Protein AF-A0A498GAY8-F1 (afdb_monomer)

Mean predicted aligned error: 5.03 Å

Solvent-accessible surface area (backbone atoms only — not comparable to full-atom values): 8246 Å² total; per-residue (Å²): 137,83,29,30,39,38,34,30,39,79,57,34,91,44,14,59,62,52,37,59,55,43,67,73,33,68,50,38,62,62,21,63,81,41,99,78,28,72,59,86,57,37,37,27,75,65,54,51,53,55,49,73,68,47,96,60,83,76,65,86,85,70,57,60,9,27,31,74,45,72,50,64,74,53,53,96,51,72,67,32,52,50,47,52,52,38,51,30,53,51,35,42,52,42,69,68,34,95,85,49,55,60,35,31,41,41,75,22,74,32,76,42,78,90,75,36,55,59,67,49,49,28,42,55,21,58,75,53,72,25,48,39,74,94,34,44,72,64,52,52,46,57,56,60,76,72,111

Structure (mmCIF, N/CA/C/O backbone):
data_AF-A0A498GAY8-F1
#
_entry.id   AF-A0A498GAY8-F1
#
loop_
_atom_site.group_PDB
_atom_site.id
_atom_site.type_symbol
_atom_site.label_atom_id
_atom_site.label_alt_id
_atom_site.label_comp_id
_atom_site.label_asym_id
_atom_site.label_entity_id
_atom_site.label_seq_id
_atom_site.pdbx_PDB_ins_code
_atom_site.Cartn_x
_atom_site.Cartn_y
_atom_site.Cartn_z
_atom_site.occupancy
_atom_site.B_iso_or_equiv
_atom_site.auth_seq_id
_atom_site.auth_comp_id
_atom_site.auth_asym_id
_atom_site.auth_atom_id
_atom_site.pdbx_PDB_model_num
ATOM 1 N N . MET A 1 1 ? 17.215 -8.690 6.996 1.00 60.50 1 MET A N 1
ATOM 2 C CA . MET A 1 1 ? 15.816 -8.918 7.407 1.00 60.50 1 MET A CA 1
ATOM 3 C C . MET A 1 1 ? 15.084 -7.612 7.153 1.00 60.50 1 MET A C 1
ATOM 5 O O . MET A 1 1 ? 15.573 -6.594 7.624 1.00 60.50 1 MET A O 1
ATOM 9 N N . GLY A 1 2 ? 14.079 -7.605 6.275 1.00 81.75 2 GLY A N 1
ATOM 10 C CA . GLY A 1 2 ? 13.333 -6.388 5.925 1.00 81.75 2 GLY A CA 1
ATOM 11 C C . GLY A 1 2 ? 12.095 -6.223 6.803 1.00 81.75 2 GLY A C 1
ATOM 12 O O . GLY A 1 2 ? 11.615 -7.217 7.344 1.00 81.75 2 GLY A O 1
ATOM 13 N N . ALA A 1 3 ? 11.607 -4.991 6.936 1.00 89.56 3 ALA A N 1
ATOM 14 C CA . ALA A 1 3 ? 10.307 -4.697 7.531 1.00 89.56 3 ALA A CA 1
ATOM 15 C C . ALA A 1 3 ? 9.318 -4.311 6.433 1.00 89.56 3 ALA A C 1
ATOM 17 O O . ALA A 1 3 ? 9.696 -3.582 5.507 1.00 89.56 3 ALA A O 1
ATOM 18 N N . TYR A 1 4 ? 8.084 -4.799 6.545 1.00 92.25 4 TYR A N 1
ATOM 19 C CA . TYR A 1 4 ? 7.092 -4.731 5.480 1.00 92.25 4 TYR A CA 1
ATOM 20 C C . TYR A 1 4 ? 5.698 -4.388 6.008 1.00 92.25 4 TYR A C 1
ATOM 22 O O . TYR A 1 4 ? 5.342 -4.784 7.119 1.00 92.25 4 TYR A O 1
ATOM 30 N N . ILE A 1 5 ? 4.927 -3.665 5.198 1.00 93.50 5 ILE A N 1
ATOM 31 C CA . ILE A 1 5 ? 3.473 -3.553 5.334 1.00 93.50 5 ILE A CA 1
ATOM 32 C C . ILE A 1 5 ? 2.857 -4.511 4.326 1.00 93.50 5 ILE A C 1
ATOM 34 O O . ILE A 1 5 ? 3.098 -4.365 3.130 1.00 93.50 5 ILE A O 1
ATOM 38 N N . ASN A 1 6 ? 2.082 -5.468 4.816 1.00 94.50 6 ASN A N 1
ATOM 39 C CA . ASN A 1 6 ? 1.278 -6.377 4.018 1.00 94.50 6 ASN A CA 1
ATOM 40 C C . ASN A 1 6 ? -0.164 -5.866 4.007 1.00 94.50 6 ASN A C 1
ATOM 42 O O . ASN A 1 6 ? -0.697 -5.442 5.037 1.00 94.50 6 ASN A O 1
ATOM 46 N N . TYR A 1 7 ? -0.788 -5.903 2.844 1.00 95.69 7 TYR A N 1
ATOM 47 C CA . TYR A 1 7 ? -2.150 -5.438 2.622 1.00 95.69 7 TYR A CA 1
ATOM 48 C C . TYR A 1 7 ? -2.810 -6.318 1.568 1.00 95.69 7 TYR A C 1
ATOM 50 O O . TYR A 1 7 ? -2.131 -7.071 0.872 1.00 95.69 7 TYR A O 1
ATOM 58 N N . ARG A 1 8 ? -4.134 -6.262 1.462 1.00 96.38 8 ARG A N 1
ATOM 59 C CA . ARG A 1 8 ? -4.878 -7.002 0.446 1.00 96.38 8 ARG A CA 1
ATOM 60 C C . ARG A 1 8 ? -6.2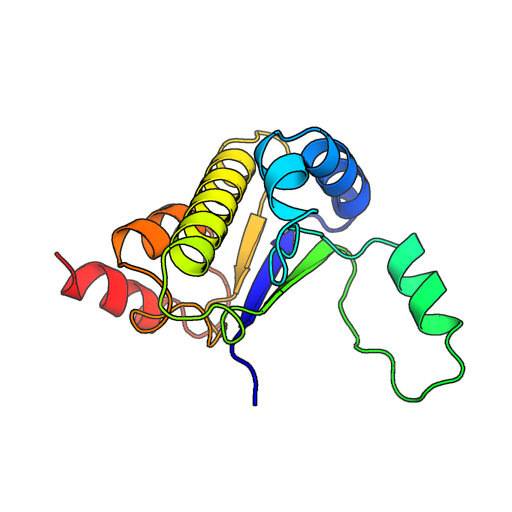13 -6.353 0.120 1.00 96.38 8 ARG A C 1
ATOM 62 O O . ARG A 1 8 ? -6.697 -5.524 0.879 1.00 96.38 8 ARG A O 1
ATOM 69 N N . LEU A 1 9 ? -6.827 -6.765 -0.978 1.00 96.62 9 LEU A N 1
ATOM 70 C CA . LEU A 1 9 ? -8.229 -6.484 -1.272 1.00 96.62 9 LEU A CA 1
ATOM 71 C C . LEU A 1 9 ? -9.121 -7.542 -0.616 1.00 96.62 9 LEU A C 1
ATOM 73 O O . LEU A 1 9 ? -8.851 -8.738 -0.737 1.00 96.62 9 LEU A O 1
ATOM 77 N N . ALA A 1 10 ? -10.217 -7.120 0.014 1.00 94.75 10 ALA A N 1
ATOM 78 C CA . ALA A 1 10 ? -11.243 -8.038 0.514 1.00 94.75 10 ALA A CA 1
ATOM 79 C C . ALA A 1 10 ? -11.919 -8.820 -0.631 1.00 94.75 10 ALA A C 1
ATOM 81 O O . ALA A 1 10 ? -12.342 -9.961 -0.446 1.00 94.75 10 ALA A O 1
ATOM 82 N N . GLU A 1 11 ? -11.975 -8.227 -1.831 1.00 95.81 11 GLU A N 1
ATOM 83 C CA . GLU A 1 11 ? -12.376 -8.881 -3.079 1.00 95.81 11 GLU A CA 1
ATOM 84 C C . GLU A 1 11 ? -11.171 -8.993 -4.040 1.00 95.81 11 GLU A C 1
ATOM 86 O O . GLU A 1 11 ? -10.926 -8.086 -4.843 1.00 95.81 11 GLU A O 1
ATOM 91 N N . PRO A 1 12 ? -10.420 -10.112 -3.999 1.00 94.81 12 PRO A N 1
ATOM 92 C CA . PRO A 1 12 ? -9.246 -10.349 -4.841 1.00 94.81 12 PRO A CA 1
ATOM 93 C C . PRO A 1 12 ? -9.454 -10.116 -6.337 1.00 94.81 12 PRO A C 1
ATOM 95 O O . PRO A 1 12 ? -8.551 -9.641 -7.025 1.00 94.81 12 PRO A O 1
ATOM 98 N N . SER A 1 13 ? -10.648 -10.406 -6.868 1.00 94.62 13 SER A N 1
ATOM 99 C CA . SER A 1 13 ? -10.923 -10.265 -8.306 1.00 94.62 13 SER A CA 1
ATOM 100 C C . SER A 1 13 ? -10.836 -8.820 -8.820 1.00 94.62 13 SER A C 1
ATOM 102 O O . SER A 1 13 ? -10.810 -8.594 -10.032 1.00 94.62 13 SER A O 1
ATOM 104 N N . GLN A 1 14 ? -10.758 -7.835 -7.922 1.00 96.06 14 GLN A N 1
ATOM 105 C CA . GLN A 1 14 ? -10.583 -6.426 -8.261 1.00 96.06 14 GLN A CA 1
ATOM 106 C C . GLN A 1 14 ? -9.120 -5.994 -8.438 1.00 96.06 14 GLN A C 1
ATOM 108 O O . GLN A 1 14 ? -8.913 -4.854 -8.853 1.00 96.06 14 GLN A O 1
ATOM 113 N N . ALA A 1 15 ? -8.130 -6.860 -8.183 1.00 96.00 15 ALA A N 1
ATOM 114 C CA . ALA A 1 15 ? -6.701 -6.513 -8.191 1.00 96.00 15 ALA 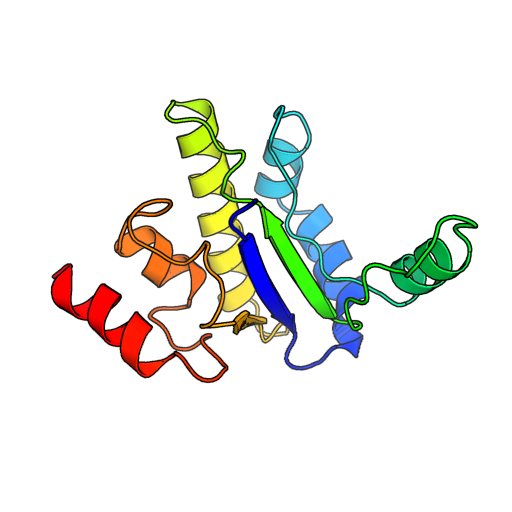A CA 1
ATOM 115 C C . ALA A 1 15 ? -6.266 -5.723 -9.436 1.00 96.00 15 ALA A C 1
ATOM 117 O O . ALA A 1 15 ? -5.800 -4.594 -9.314 1.00 96.00 15 ALA A O 1
ATOM 118 N N . GLN A 1 16 ? -6.538 -6.247 -10.638 1.00 96.12 16 GLN A N 1
ATOM 119 C CA . GLN A 1 16 ? -6.206 -5.563 -11.895 1.00 96.12 16 GLN A CA 1
ATOM 120 C C . GLN A 1 16 ? -6.828 -4.163 -11.975 1.00 96.12 16 GLN A C 1
ATOM 122 O O . GLN A 1 16 ? -6.177 -3.204 -12.369 1.00 96.12 16 GLN A O 1
ATOM 127 N N . LYS A 1 17 ? -8.099 -4.030 -11.585 1.00 96.94 17 LYS A N 1
ATOM 128 C CA . LYS A 1 17 ? -8.815 -2.753 -11.647 1.00 96.94 17 LYS A CA 1
ATOM 129 C C . LYS A 1 17 ? -8.262 -1.747 -10.634 1.00 96.94 17 LYS A C 1
ATOM 131 O O . LYS A 1 17 ? -8.229 -0.554 -10.929 1.00 96.94 17 LYS A O 1
ATOM 136 N N . ALA A 1 18 ? -7.867 -2.216 -9.452 1.00 97.12 18 ALA A N 1
ATOM 137 C CA . ALA A 1 18 ? -7.212 -1.390 -8.447 1.00 97.12 18 ALA A CA 1
ATOM 138 C C . ALA A 1 18 ? -5.844 -0.909 -8.945 1.00 97.12 18 ALA A C 1
ATOM 140 O O . ALA A 1 18 ? -5.558 0.280 -8.838 1.00 97.12 18 ALA A O 1
ATOM 141 N N . ASN A 1 19 ? -5.056 -1.793 -9.566 1.00 97.38 19 ASN A N 1
ATOM 142 C CA . ASN A 1 19 ? -3.773 -1.442 -10.176 1.00 97.38 19 ASN A CA 1
ATOM 143 C C . ASN A 1 19 ? -3.938 -0.416 -11.298 1.00 97.38 19 ASN A C 1
ATOM 145 O O . ASN A 1 19 ? -3.269 0.610 -11.274 1.00 97.38 19 ASN A O 1
ATOM 149 N N . ASP A 1 20 ? -4.875 -0.629 -12.228 1.00 96.94 20 ASP A N 1
ATOM 150 C CA . ASP A 1 20 ? -5.148 0.317 -13.318 1.00 96.94 20 ASP A CA 1
ATOM 151 C C . ASP A 1 20 ? -5.491 1.715 -12.771 1.00 96.94 20 ASP A C 1
ATOM 153 O O . ASP A 1 20 ? -5.011 2.727 -13.275 1.00 96.94 20 ASP A O 1
ATOM 157 N N . TRP A 1 21 ? -6.293 1.778 -11.702 1.00 97.75 21 TRP A N 1
ATOM 158 C CA . TRP A 1 21 ? -6.635 3.038 -11.043 1.00 97.75 21 TRP A CA 1
ATOM 159 C C . TRP A 1 21 ? -5.451 3.659 -10.282 1.00 97.75 21 TRP A C 1
ATOM 161 O O . TRP A 1 21 ? -5.297 4.883 -10.293 1.00 97.75 21 TRP A O 1
ATOM 171 N N . LEU A 1 22 ? -4.615 2.844 -9.628 1.00 97.25 22 LEU A N 1
ATOM 172 C CA . LEU A 1 22 ? -3.399 3.286 -8.935 1.00 97.25 22 LEU A CA 1
ATOM 173 C C . LEU A 1 22 ? -2.385 3.881 -9.915 1.00 97.25 22 LEU A C 1
ATOM 175 O O . LEU A 1 22 ? -1.718 4.865 -9.586 1.00 97.25 22 LEU A O 1
ATOM 179 N N . GLU A 1 23 ? -2.303 3.330 -11.122 1.00 96.69 23 GLU A N 1
ATOM 180 C CA . GLU A 1 23 ? -1.387 3.758 -12.177 1.00 96.69 23 GLU A CA 1
ATOM 181 C C . GLU A 1 23 ? -1.645 5.203 -12.631 1.00 96.69 23 GLU A C 1
ATOM 183 O O . GLU A 1 23 ? -0.703 5.926 -12.971 1.00 96.69 23 GLU A O 1
ATOM 188 N N . ASP A 1 24 ? -2.909 5.632 -12.569 1.00 96.69 24 ASP A N 1
ATOM 189 C CA . ASP A 1 24 ? -3.371 6.979 -12.917 1.00 96.69 24 ASP A CA 1
ATOM 190 C C . ASP A 1 24 ? -3.171 8.010 -11.786 1.00 96.69 24 ASP A C 1
ATOM 192 O O . ASP A 1 24 ? -3.389 9.211 -11.991 1.00 96.69 24 ASP A O 1
ATOM 196 N N . GLN A 1 25 ? -2.755 7.587 -10.586 1.00 97.56 25 GLN A N 1
ATOM 197 C CA . GLN A 1 25 ? -2.544 8.504 -9.463 1.00 97.56 25 GLN A CA 1
ATOM 198 C C . GLN A 1 25 ? -1.244 9.305 -9.623 1.00 97.56 25 GLN A C 1
ATOM 200 O O . GLN A 1 25 ? -0.189 8.781 -10.002 1.00 97.56 25 GLN A O 1
ATOM 205 N N . SER A 1 26 ? -1.298 10.595 -9.278 1.00 97.31 26 SER A N 1
ATOM 206 C CA . SER A 1 26 ? -0.124 11.477 -9.293 1.00 97.31 26 SER A CA 1
ATOM 207 C C . SER A 1 26 ? 0.988 10.957 -8.386 1.00 97.31 26 SER A C 1
ATOM 209 O O . SER A 1 26 ? 2.149 10.950 -8.786 1.00 97.31 26 SER A O 1
ATOM 211 N N . GLU A 1 27 ? 0.635 10.431 -7.215 1.00 98.06 27 GLU A N 1
ATOM 212 C CA . GLU A 1 27 ? 1.583 9.905 -6.235 1.00 98.06 27 GLU A CA 1
ATOM 213 C C . GLU A 1 27 ? 2.337 8.687 -6.780 1.00 98.06 27 GLU A C 1
ATOM 215 O O . GLU A 1 27 ? 3.540 8.564 -6.570 1.00 98.06 27 GLU A O 1
ATOM 220 N N . THR A 1 28 ? 1.669 7.818 -7.545 1.00 96.25 28 THR A N 1
ATOM 221 C CA . THR A 1 28 ? 2.309 6.678 -8.220 1.00 96.25 28 THR A CA 1
ATOM 222 C C . THR A 1 28 ? 3.322 7.153 -9.260 1.00 96.25 28 THR A C 1
ATOM 224 O O . THR A 1 28 ? 4.431 6.620 -9.346 1.00 96.25 28 THR A O 1
ATOM 227 N N . SER A 1 29 ? 2.983 8.194 -10.024 1.00 96.31 29 SER A N 1
ATOM 228 C CA . SER A 1 29 ? 3.909 8.812 -10.983 1.00 96.31 29 SER A CA 1
ATOM 229 C C . SER A 1 29 ? 5.114 9.466 -10.297 1.00 96.31 29 SER A C 1
ATOM 231 O O . SER A 1 29 ? 6.221 9.414 -10.835 1.00 96.31 29 SER A O 1
ATOM 233 N N . GLU A 1 30 ? 4.915 10.045 -9.112 1.00 96.56 30 GLU A N 1
ATOM 234 C CA . GLU A 1 30 ? 5.973 10.639 -8.286 1.00 96.56 30 GLU A CA 1
ATOM 235 C C . GLU A 1 30 ? 6.853 9.592 -7.588 1.00 96.56 30 GLU A C 1
ATOM 237 O O . GLU A 1 30 ? 8.051 9.823 -7.439 1.00 96.56 30 GLU A O 1
ATOM 242 N N . LEU A 1 31 ? 6.307 8.427 -7.218 1.00 95.56 31 LEU A N 1
ATOM 243 C CA . LEU A 1 31 ? 7.056 7.326 -6.599 1.00 95.56 31 LEU A CA 1
ATOM 244 C C . LEU A 1 31 ? 8.034 6.662 -7.576 1.00 95.56 31 LEU A C 1
ATOM 246 O O . LEU A 1 31 ? 9.193 6.451 -7.226 1.00 95.56 31 LEU A O 1
ATOM 250 N N . LYS A 1 32 ? 7.587 6.367 -8.805 1.00 93.56 32 LYS A N 1
ATOM 251 C CA . LYS A 1 32 ? 8.348 5.620 -9.830 1.00 93.56 32 LYS A CA 1
ATOM 252 C C . LYS A 1 32 ? 9.809 6.069 -10.049 1.00 93.56 32 LYS A C 1
ATOM 254 O O . LYS A 1 32 ? 10.648 5.191 -10.250 1.00 93.56 32 LYS A O 1
ATOM 259 N N . PRO A 1 33 ? 10.153 7.373 -10.078 1.00 94.38 33 PRO A N 1
ATOM 260 C CA . PRO A 1 33 ? 11.537 7.810 -10.275 1.00 94.38 33 PRO A CA 1
ATOM 261 C C . PRO A 1 33 ? 12.418 7.792 -9.012 1.00 94.38 33 PRO A C 1
ATOM 263 O O . PRO A 1 33 ? 13.623 8.011 -9.145 1.00 94.38 33 PRO A O 1
ATOM 266 N N . LEU A 1 34 ? 11.867 7.586 -7.810 1.00 92.81 34 LEU A N 1
ATOM 267 C CA . LEU A 1 34 ? 12.625 7.634 -6.551 1.00 92.81 34 LEU A CA 1
ATOM 268 C C . LEU A 1 34 ? 13.368 6.309 -6.306 1.00 92.81 34 LEU A C 1
ATOM 270 O O . LEU A 1 34 ? 12.821 5.240 -6.563 1.00 92.81 34 LEU A O 1
ATOM 274 N N . GLU A 1 35 ? 14.589 6.358 -5.754 1.00 88.69 35 GLU A N 1
ATOM 275 C CA . GLU A 1 35 ? 15.469 5.177 -5.590 1.00 88.69 35 GLU A CA 1
ATOM 276 C C . GLU A 1 35 ? 14.795 4.033 -4.811 1.00 88.69 35 GLU A C 1
ATOM 278 O O . GLU A 1 35 ? 14.982 2.855 -5.124 1.00 88.69 35 GLU A O 1
ATOM 283 N N . PHE A 1 36 ? 13.964 4.384 -3.828 1.00 89.81 36 PHE A N 1
ATOM 284 C CA . PHE A 1 36 ? 13.202 3.443 -3.002 1.00 89.81 36 PHE A CA 1
ATOM 285 C C . PHE A 1 36 ? 11.683 3.631 -3.121 1.00 89.81 36 PHE A C 1
ATOM 287 O O . PHE A 1 36 ? 10.932 3.100 -2.299 1.00 89.81 36 PHE A O 1
ATOM 294 N N . GLY A 1 37 ? 11.221 4.396 -4.114 1.00 89.44 37 GLY A N 1
ATOM 295 C CA . GLY A 1 37 ? 9.805 4.677 -4.338 1.00 89.44 37 GLY A CA 1
ATOM 296 C C . GLY A 1 37 ? 9.090 3.486 -4.958 1.00 89.44 37 G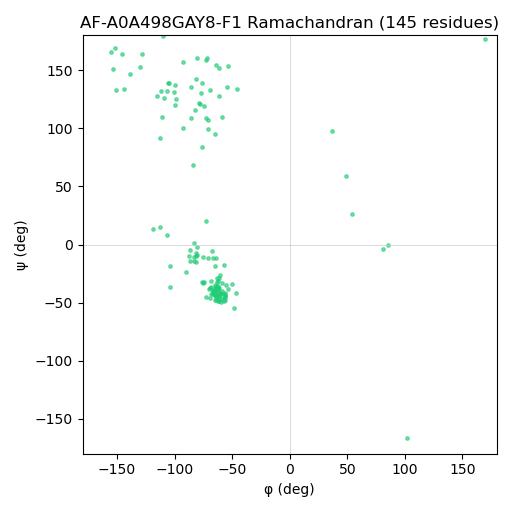LY A C 1
ATOM 297 O O . GLY A 1 37 ? 8.923 3.409 -6.170 1.00 89.44 37 GLY A O 1
ATOM 298 N N . GLN A 1 38 ? 8.666 2.544 -4.119 1.00 92.12 38 GLN A N 1
ATOM 299 C CA . GLN A 1 38 ? 7.847 1.413 -4.547 1.00 92.12 38 GLN A CA 1
ATOM 300 C C . GLN A 1 38 ? 6.387 1.873 -4.725 1.00 92.12 38 GLN A C 1
ATOM 302 O O . GLN A 1 38 ? 5.802 2.347 -3.751 1.00 92.12 38 GLN A O 1
ATOM 307 N N . PRO A 1 39 ? 5.767 1.745 -5.910 1.00 94.00 39 PRO A N 1
ATOM 308 C CA . PRO A 1 39 ? 4.326 1.949 -6.057 1.00 94.00 39 PRO A CA 1
ATOM 309 C C . PRO A 1 39 ? 3.524 0.945 -5.217 1.00 94.00 39 PRO A C 1
ATOM 311 O O . PRO A 1 39 ? 3.988 -0.170 -4.970 1.00 94.00 39 PRO A O 1
ATOM 314 N N . ILE A 1 40 ? 2.317 1.329 -4.797 1.00 95.81 40 ILE A N 1
ATOM 315 C CA . ILE A 1 40 ? 1.343 0.363 -4.269 1.00 95.81 40 ILE A CA 1
ATOM 316 C C . ILE A 1 40 ? 0.882 -0.508 -5.439 1.00 95.81 40 ILE A C 1
ATOM 318 O O . ILE A 1 40 ? 0.582 0.021 -6.506 1.00 95.81 40 ILE A O 1
ATOM 322 N N . HIS A 1 41 ? 0.864 -1.824 -5.244 1.00 95.81 41 HIS A N 1
ATOM 323 C CA . HIS A 1 41 ? 0.514 -2.800 -6.273 1.00 95.81 41 HIS A CA 1
ATOM 324 C C . HIS A 1 41 ? -0.101 -4.036 -5.624 1.00 95.81 41 HIS A C 1
ATOM 326 O O . HIS A 1 41 ? 0.448 -4.563 -4.652 1.00 95.81 41 HIS A O 1
ATOM 332 N N . PHE A 1 42 ? -1.215 -4.502 -6.177 1.00 95.69 42 PHE A N 1
ATOM 333 C CA . PHE A 1 42 ? -1.857 -5.752 -5.791 1.00 95.69 42 PHE A CA 1
ATOM 334 C C . PHE A 1 42 ? -1.504 -6.834 -6.804 1.00 95.69 42 PHE A C 1
ATOM 336 O O . PHE A 1 42 ? -1.659 -6.621 -8.000 1.00 95.69 42 PHE A O 1
ATOM 343 N N . TRP A 1 43 ? -1.073 -8.007 -6.359 1.00 94.38 43 TRP A N 1
ATOM 344 C CA . TRP A 1 43 ? -0.780 -9.109 -7.268 1.00 94.38 43 TRP A CA 1
ATOM 345 C C . TRP A 1 43 ? -2.045 -9.510 -8.027 1.00 94.38 43 TRP A C 1
ATOM 347 O O . TRP A 1 43 ? -3.085 -9.778 -7.422 1.00 94.38 43 TRP A O 1
ATOM 357 N N . ASP A 1 44 ? -1.973 -9.567 -9.350 1.00 92.62 44 ASP A N 1
ATOM 358 C CA . ASP A 1 44 ? -3.061 -10.054 -10.194 1.00 92.62 44 ASP A CA 1
ATOM 359 C C . ASP A 1 44 ? -2.731 -11.411 -10.844 1.00 92.62 44 ASP A C 1
ATOM 361 O O . ASP A 1 44 ? -1.675 -12.013 -10.635 1.00 92.62 44 ASP A O 1
ATOM 365 N N . GLU A 1 45 ? -3.670 -11.953 -11.625 1.00 89.88 45 GLU A N 1
ATOM 366 C CA . GLU A 1 45 ? -3.449 -13.233 -12.307 1.00 89.88 45 GLU A CA 1
ATOM 367 C C . GLU A 1 45 ? -2.273 -13.200 -13.294 1.00 89.88 45 GLU A C 1
ATOM 369 O O . GLU A 1 45 ? -1.681 -14.246 -13.577 1.00 89.88 45 GLU A O 1
ATOM 374 N N . VAL A 1 46 ? -1.967 -12.040 -13.877 1.00 88.69 46 VAL A N 1
ATOM 375 C CA . VAL A 1 46 ? -0.862 -11.888 -14.825 1.00 88.69 46 VAL A CA 1
ATOM 376 C C . VAL A 1 46 ? 0.458 -11.954 -14.070 1.00 88.69 46 VAL A C 1
ATOM 378 O O . VAL A 1 46 ? 1.341 -12.703 -14.497 1.00 88.69 46 VAL A O 1
ATOM 381 N N . ASP A 1 47 ? 0.566 -11.262 -12.937 1.00 88.44 47 ASP A N 1
ATOM 382 C CA . ASP A 1 47 ? 1.746 -11.307 -12.068 1.00 88.44 47 ASP A CA 1
ATOM 383 C C . ASP A 1 47 ? 2.060 -12.736 -11.626 1.00 88.44 47 ASP A C 1
ATOM 385 O O . ASP A 1 47 ? 3.188 -13.208 -11.794 1.00 88.44 47 ASP A O 1
ATOM 389 N N . ILE A 1 48 ? 1.048 -13.467 -11.145 1.00 84.31 48 ILE A N 1
ATOM 390 C CA . ILE A 1 48 ? 1.215 -14.856 -10.698 1.00 84.31 48 ILE A CA 1
ATOM 391 C C . ILE A 1 48 ? 1.715 -15.737 -11.842 1.00 84.31 48 ILE A C 1
ATOM 393 O O . ILE A 1 48 ? 2.683 -16.476 -11.671 1.00 84.31 48 ILE A O 1
ATOM 397 N N . ARG A 1 49 ? 1.119 -15.632 -13.037 1.00 85.31 49 ARG A N 1
ATOM 398 C CA . ARG A 1 49 ? 1.570 -16.407 -14.207 1.00 85.31 49 ARG A CA 1
ATOM 399 C C . ARG A 1 49 ? 3.010 -16.072 -14.587 1.00 85.31 49 ARG A C 1
ATOM 401 O O . ARG A 1 49 ? 3.747 -16.964 -15.001 1.00 85.31 49 ARG A O 1
ATOM 408 N N . ILE A 1 50 ? 3.421 -14.808 -14.474 1.00 84.88 50 ILE A N 1
ATOM 409 C CA . ILE A 1 50 ? 4.806 -14.399 -14.729 1.00 84.88 50 ILE A CA 1
ATOM 410 C C . ILE A 1 50 ? 5.738 -15.035 -13.693 1.00 84.88 50 ILE A C 1
ATOM 412 O O . ILE A 1 50 ? 6.745 -15.623 -14.090 1.00 84.88 50 ILE A O 1
ATOM 416 N N . GLU A 1 51 ? 5.411 -14.978 -12.401 1.00 80.00 51 GLU A N 1
ATOM 417 C CA . GLU A 1 51 ? 6.214 -15.606 -11.341 1.00 80.00 51 GLU A CA 1
ATOM 418 C C . GLU A 1 51 ? 6.320 -17.127 -11.514 1.00 80.00 51 GLU A C 1
ATOM 420 O O . GLU A 1 51 ? 7.419 -17.674 -11.443 1.00 80.00 51 GLU A O 1
ATOM 425 N N . GLU A 1 52 ? 5.222 -17.814 -11.841 1.00 79.00 52 GLU A N 1
ATOM 426 C CA . GLU A 1 52 ? 5.210 -19.261 -12.109 1.00 79.00 52 GLU A CA 1
ATOM 427 C C . GLU A 1 52 ? 6.109 -19.663 -13.289 1.00 79.00 52 GLU A C 1
ATOM 429 O O . GLU A 1 52 ? 6.597 -20.793 -13.347 1.00 79.00 52 GLU A O 1
ATOM 434 N N . THR A 1 53 ? 6.345 -18.750 -14.238 1.00 82.19 53 THR A N 1
ATOM 435 C CA . THR A 1 53 ? 7.237 -18.997 -15.383 1.00 82.19 53 THR A CA 1
ATOM 436 C C . THR A 1 53 ? 8.714 -18.769 -15.066 1.00 82.19 53 THR A C 1
ATOM 438 O O . THR A 1 53 ? 9.569 -19.137 -15.880 1.00 82.19 53 THR A O 1
ATOM 441 N N . LYS A 1 54 ? 9.051 -18.176 -13.912 1.00 78.69 54 LYS A N 1
ATOM 442 C CA . LYS A 1 54 ? 10.448 -17.973 -13.521 1.00 78.69 54 LYS A CA 1
ATOM 443 C C . LYS A 1 54 ? 11.045 -19.303 -13.070 1.00 78.69 54 LYS A C 1
ATOM 445 O O . LYS A 1 54 ? 10.637 -19.894 -12.081 1.00 78.69 54 LYS A O 1
ATOM 450 N N . ASP A 1 55 ? 12.087 -19.739 -13.772 1.00 62.97 55 ASP A N 1
ATOM 451 C CA . ASP A 1 55 ? 12.827 -20.989 -13.518 1.00 62.97 55 ASP A CA 1
ATOM 452 C C . ASP A 1 55 ? 13.726 -20.919 -12.254 1.00 62.97 55 ASP A C 1
ATOM 454 O O . ASP A 1 55 ? 14.703 -21.651 -12.095 1.00 62.97 55 ASP A O 1
ATOM 458 N N . THR A 1 56 ? 13.439 -19.977 -11.352 1.00 56.69 56 THR A N 1
ATOM 459 C CA . THR A 1 56 ? 14.167 -19.727 -10.104 1.00 56.69 56 THR A CA 1
ATOM 460 C C . THR A 1 56 ? 13.267 -20.091 -8.929 1.00 56.69 56 THR A C 1
ATOM 462 O O . THR A 1 56 ? 12.102 -19.723 -8.914 1.00 56.69 56 THR A O 1
ATOM 465 N N . GLY A 1 57 ? 13.808 -20.861 -7.980 1.00 48.31 57 GLY A N 1
ATOM 466 C CA . GLY A 1 57 ? 13.046 -21.606 -6.976 1.00 48.31 57 GLY A CA 1
ATOM 467 C C . GLY A 1 57 ? 12.037 -20.810 -6.144 1.00 48.31 57 GLY A C 1
ATOM 468 O O . GLY A 1 57 ? 12.229 -19.627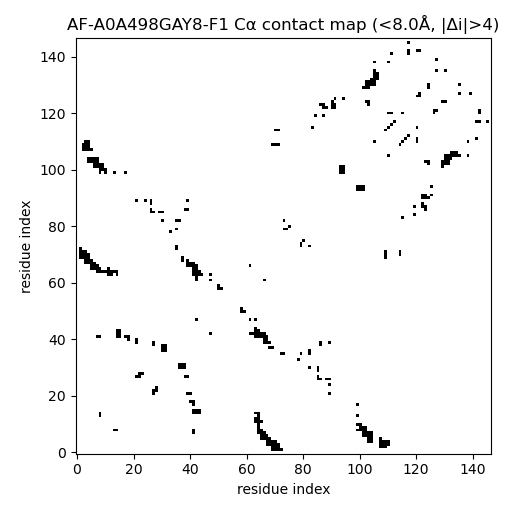 -5.914 1.00 48.31 57 GLY A O 1
ATOM 469 N N . VAL A 1 58 ? 11.022 -21.555 -5.678 1.00 48.06 58 VAL A N 1
ATOM 470 C CA . VAL A 1 58 ? 9.881 -21.188 -4.815 1.00 48.06 58 VAL A CA 1
ATOM 471 C C . VAL A 1 58 ? 9.340 -19.782 -5.107 1.00 48.06 58 VAL A C 1
ATOM 473 O O . VAL A 1 58 ? 9.900 -18.822 -4.581 1.00 48.06 58 VAL A O 1
ATOM 476 N N . PRO A 1 59 ? 8.255 -19.661 -5.901 1.00 53.94 59 PRO A N 1
ATOM 477 C CA . PRO A 1 59 ? 7.547 -18.396 -6.067 1.00 53.94 59 PRO A CA 1
ATOM 478 C C . PRO A 1 59 ? 7.336 -17.744 -4.701 1.00 53.94 59 PRO A C 1
ATOM 480 O O . PRO A 1 59 ? 6.953 -18.433 -3.752 1.00 53.94 59 PRO A O 1
ATOM 483 N N . ASP A 1 60 ? 7.611 -16.446 -4.584 1.00 60.84 60 ASP A N 1
ATOM 484 C CA . ASP A 1 60 ? 7.162 -15.690 -3.417 1.00 60.84 60 ASP A CA 1
ATOM 485 C C . ASP A 1 60 ? 5.630 -15.695 -3.507 1.00 60.84 60 ASP A C 1
ATOM 487 O O . ASP A 1 60 ? 5.041 -14.973 -4.309 1.00 60.84 60 ASP A O 1
ATOM 491 N N . PHE A 1 61 ? 4.985 -16.638 -2.814 1.00 57.44 61 PHE A N 1
ATOM 492 C CA . PHE A 1 61 ? 3.551 -16.874 -2.954 1.00 57.44 61 PHE A CA 1
ATOM 493 C C . PHE A 1 61 ? 2.812 -15.707 -2.315 1.00 57.44 61 PHE A C 1
ATOM 495 O O . PHE A 1 61 ? 2.716 -15.631 -1.093 1.00 57.44 61 PHE A O 1
ATOM 502 N N . HIS A 1 62 ? 2.361 -14.780 -3.145 1.00 71.81 62 HIS A N 1
ATOM 503 C CA . HIS A 1 62 ? 1.357 -13.790 -2.788 1.00 71.81 62 HIS A CA 1
ATOM 504 C C . HIS A 1 62 ? 0.080 -14.214 -3.508 1.00 71.81 62 HIS A C 1
ATOM 506 O O . HIS A 1 62 ? 0.120 -14.606 -4.682 1.00 71.81 62 HIS A O 1
ATOM 512 N N . GLU A 1 63 ? -1.035 -14.239 -2.789 1.00 87.62 63 GLU A N 1
ATOM 513 C CA . GLU A 1 63 ? -2.328 -14.537 -3.395 1.00 87.62 63 GLU A CA 1
ATOM 514 C C . GLU A 1 63 ? -2.796 -13.348 -4.249 1.00 87.62 63 GLU A C 1
ATOM 516 O O . GLU A 1 63 ? -2.348 -12.212 -4.077 1.00 87.62 63 GLU A O 1
ATOM 521 N N . VAL A 1 64 ? -3.705 -13.601 -5.198 1.00 91.31 64 VAL A N 1
ATOM 522 C CA . VAL A 1 64 ? -4.324 -12.512 -5.968 1.00 91.31 64 VAL A CA 1
ATOM 523 C C . VAL A 1 64 ? -4.946 -11.512 -4.994 1.00 91.31 64 VAL A C 1
ATOM 525 O O . VAL A 1 64 ? -5.623 -11.900 -4.043 1.00 91.31 64 VAL A O 1
ATOM 528 N N . GLY A 1 65 ? -4.741 -10.227 -5.247 1.00 92.94 65 GLY A N 1
ATOM 529 C CA . GLY A 1 65 ? -5.245 -9.150 -4.414 1.00 92.94 65 GLY A CA 1
ATOM 530 C C . GLY A 1 65 ? -4.405 -8.874 -3.175 1.00 92.94 65 GLY A C 1
ATOM 531 O O . GLY A 1 65 ? -4.735 -7.920 -2.485 1.00 92.94 65 GLY A O 1
ATOM 532 N N . GLU A 1 66 ? -3.348 -9.633 -2.882 1.00 95.12 66 GLU A N 1
ATOM 533 C CA . GLU A 1 66 ? -2.379 -9.277 -1.840 1.00 95.12 66 GLU A CA 1
ATOM 534 C C . GLU A 1 66 ? -1.365 -8.258 -2.350 1.00 95.12 66 GLU A C 1
ATOM 536 O O . GLU A 1 66 ? -1.197 -8.079 -3.552 1.00 95.12 66 GLU A O 1
ATOM 541 N N . GLY A 1 67 ? -0.707 -7.569 -1.426 1.00 94.06 67 GLY A N 1
ATOM 542 C CA . GLY A 1 67 ? 0.218 -6.481 -1.677 1.00 94.06 67 GLY A CA 1
ATOM 543 C C . GLY A 1 67 ? 1.251 -6.358 -0.556 1.00 94.06 67 GLY A C 1
ATOM 544 O O . GLY A 1 67 ? 0.977 -6.681 0.603 1.00 94.06 67 GLY A O 1
ATOM 545 N N . GLN A 1 68 ? 2.449 -5.862 -0.873 1.00 93.31 68 GLN A N 1
ATOM 546 C CA . GLN A 1 68 ? 3.505 -5.659 0.115 1.00 93.31 68 GLN A CA 1
ATOM 547 C C . GLN A 1 68 ? 4.335 -4.404 -0.181 1.00 93.31 68 GLN A C 1
ATOM 549 O O . GLN A 1 68 ? 4.780 -4.193 -1.306 1.00 93.31 68 GLN A O 1
ATOM 554 N N . LEU A 1 69 ? 4.597 -3.587 0.843 1.00 92.81 69 LEU A N 1
ATOM 555 C CA . LEU A 1 69 ? 5.523 -2.450 0.796 1.00 92.81 69 LEU A CA 1
ATOM 556 C C . LEU A 1 69 ? 6.699 -2.686 1.734 1.00 92.81 69 LEU A C 1
ATOM 558 O O . LEU A 1 69 ? 6.513 -2.930 2.928 1.00 92.81 69 LEU A O 1
ATOM 562 N N . LYS A 1 70 ? 7.925 -2.560 1.229 1.00 92.56 70 LYS A N 1
ATOM 563 C CA . LYS A 1 70 ? 9.129 -2.672 2.059 1.00 92.56 70 LYS A CA 1
ATOM 564 C C . LYS A 1 70 ? 9.468 -1.327 2.689 1.00 92.56 70 LYS A C 1
ATOM 566 O O . LYS A 1 70 ? 9.968 -0.431 2.026 1.00 92.56 70 LYS A O 1
ATOM 571 N N . VAL A 1 71 ? 9.284 -1.196 3.996 1.00 91.31 71 VAL A N 1
ATOM 572 C CA . VAL A 1 71 ? 9.491 0.082 4.702 1.00 91.31 71 VAL A CA 1
ATOM 573 C C . VAL A 1 71 ? 10.924 0.241 5.210 1.00 91.31 71 VAL A C 1
ATOM 575 O O . VAL A 1 71 ? 11.417 1.352 5.377 1.00 91.31 71 VAL A O 1
ATOM 578 N N . SER A 1 72 ? 11.641 -0.869 5.413 1.00 88.00 72 SER A N 1
ATOM 579 C CA . SER A 1 72 ? 13.007 -0.845 5.956 1.00 88.00 72 SER A CA 1
ATOM 580 C C . SER A 1 72 ? 14.072 -0.298 4.997 1.00 88.00 72 SER A C 1
ATOM 582 O O . SER A 1 72 ? 15.209 -0.112 5.422 1.00 88.00 72 SER A O 1
ATOM 584 N N . CYS A 1 73 ? 13.762 -0.120 3.707 1.00 83.38 73 CYS A N 1
ATOM 585 C CA . CYS A 1 73 ? 14.679 0.529 2.758 1.00 83.38 73 CYS A CA 1
ATOM 586 C C . CYS 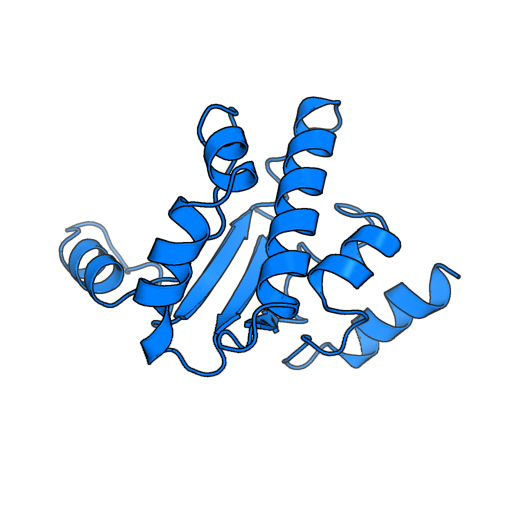A 1 73 ? 14.599 2.058 2.813 1.00 83.38 73 CYS A C 1
ATOM 588 O O . CYS A 1 73 ? 15.502 2.722 2.309 1.00 83.38 73 CYS A O 1
ATOM 590 N N . LEU A 1 74 ? 13.563 2.615 3.446 1.00 85.12 74 LEU A N 1
ATOM 591 C CA . LEU A 1 74 ? 13.407 4.054 3.554 1.00 85.12 74 LEU A CA 1
ATOM 592 C C . LEU A 1 74 ? 14.424 4.605 4.548 1.00 85.12 74 LEU A C 1
ATOM 594 O O . LEU A 1 74 ? 14.331 4.386 5.759 1.00 85.12 74 LEU A O 1
ATOM 598 N N . GLN A 1 75 ? 15.416 5.313 4.018 1.00 72.50 75 GLN A N 1
ATOM 599 C CA . GLN A 1 75 ? 16.429 5.976 4.825 1.00 72.50 75 GLN A CA 1
ATOM 600 C C . GLN A 1 75 ? 15.800 7.079 5.689 1.00 72.50 75 GLN A C 1
ATOM 602 O O . GLN A 1 75 ? 14.769 7.665 5.352 1.00 72.50 75 GLN A O 1
ATOM 607 N N . VAL A 1 76 ? 16.454 7.395 6.808 1.00 70.12 76 VAL A N 1
ATOM 608 C CA . VAL A 1 76 ? 16.129 8.593 7.589 1.00 70.12 76 VAL A CA 1
ATOM 609 C C . VAL A 1 76 ? 16.595 9.808 6.782 1.00 70.12 76 VAL A C 1
ATOM 611 O O . VAL A 1 76 ? 17.795 10.036 6.652 1.00 70.12 76 VAL A O 1
ATOM 614 N N . GLY A 1 77 ? 15.659 10.562 6.208 1.00 82.31 77 GLY A N 1
ATOM 615 C CA . GLY A 1 77 ? 15.956 11.713 5.354 1.00 82.31 77 GLY A CA 1
ATOM 616 C C . GLY A 1 77 ? 14.720 12.248 4.630 1.00 82.31 77 GLY A C 1
ATOM 617 O O . GLY A 1 77 ? 13.632 11.685 4.752 1.00 82.31 77 GLY A O 1
ATOM 618 N N . GLU A 1 78 ? 14.895 13.339 3.881 1.00 88.62 78 GLU A N 1
ATOM 619 C CA . GLU A 1 78 ? 13.804 14.026 3.169 1.00 88.62 78 GLU A CA 1
ATOM 620 C C . GLU A 1 78 ? 13.116 13.121 2.140 1.00 88.62 78 GLU A C 1
ATOM 622 O O . GLU A 1 78 ? 11.890 13.071 2.104 1.00 88.62 78 GLU A O 1
ATOM 627 N N . GLU A 1 79 ? 13.881 12.345 1.365 1.00 90.62 79 GLU A N 1
ATOM 628 C CA . GLU A 1 79 ? 13.313 11.419 0.376 1.00 90.62 79 GLU A CA 1
ATOM 629 C C . GLU A 1 79 ? 12.475 10.319 1.043 1.00 90.62 79 GLU A C 1
ATOM 631 O O . GLU A 1 79 ? 11.345 10.064 0.636 1.00 90.62 79 GLU A O 1
ATOM 636 N N . GLY A 1 80 ? 12.977 9.720 2.128 1.00 92.00 80 GLY A N 1
ATOM 637 C CA . GLY A 1 80 ? 12.232 8.712 2.883 1.00 92.00 80 GLY A CA 1
ATOM 638 C C . GLY A 1 80 ? 10.943 9.272 3.491 1.00 92.00 80 GLY A C 1
ATOM 639 O O . GLY A 1 80 ? 9.920 8.593 3.488 1.00 92.00 80 GLY A O 1
ATOM 640 N N . ALA A 1 81 ? 10.961 10.515 3.983 1.00 92.19 81 ALA A N 1
ATOM 641 C CA . ALA A 1 81 ? 9.759 11.192 4.469 1.00 92.19 81 ALA A CA 1
ATOM 642 C C . ALA A 1 81 ? 8.763 11.486 3.334 1.00 92.19 81 ALA A C 1
ATOM 644 O O . ALA A 1 81 ? 7.559 11.299 3.514 1.00 92.19 81 ALA A O 1
ATOM 645 N N . HIS A 1 82 ? 9.259 11.887 2.162 1.00 95.00 82 HIS A N 1
ATOM 646 C CA . HIS A 1 82 ? 8.440 12.129 0.979 1.00 95.00 82 HIS A CA 1
ATOM 647 C C . HIS A 1 82 ? 7.765 10.843 0.481 1.00 95.00 82 HIS A C 1
ATOM 649 O O . HIS A 1 82 ? 6.547 10.836 0.325 1.00 95.00 82 HIS A O 1
ATOM 655 N N . ILE A 1 83 ? 8.502 9.732 0.354 1.00 95.69 83 ILE A N 1
ATOM 656 C CA . ILE A 1 83 ? 7.941 8.425 -0.039 1.00 95.69 83 ILE A CA 1
ATOM 657 C C . ILE A 1 83 ? 6.830 7.992 0.924 1.00 95.69 83 ILE A C 1
ATOM 659 O O . ILE A 1 83 ? 5.747 7.615 0.483 1.00 95.69 83 ILE A O 1
ATOM 663 N N . LYS A 1 84 ? 7.054 8.107 2.242 1.00 94.81 84 LYS A N 1
ATOM 664 C CA . LYS A 1 84 ? 6.022 7.787 3.246 1.00 94.81 84 LYS A CA 1
ATOM 665 C C . LYS A 1 84 ? 4.777 8.645 3.067 1.00 94.81 84 LYS A C 1
ATOM 667 O O . LYS A 1 84 ? 3.675 8.124 3.172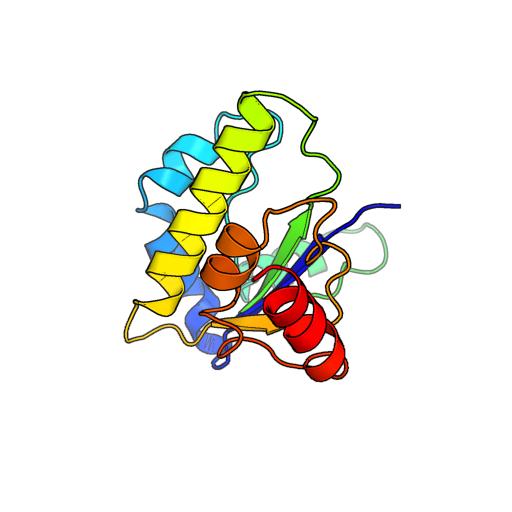 1.00 94.81 84 LYS A O 1
ATOM 672 N N . SER A 1 85 ? 4.946 9.937 2.785 1.00 95.94 85 SER A N 1
ATOM 673 C CA . SER A 1 85 ? 3.821 10.841 2.533 1.00 95.94 85 SER A CA 1
ATOM 674 C C . SER A 1 85 ? 3.016 10.433 1.297 1.00 95.94 85 SER A C 1
ATOM 676 O O . SER A 1 85 ? 1.791 10.506 1.334 1.00 95.94 85 SER A O 1
ATOM 678 N N . LEU A 1 86 ? 3.681 9.995 0.224 1.00 97.62 86 LEU A N 1
ATOM 679 C CA . LEU A 1 86 ? 3.015 9.516 -0.991 1.00 97.62 86 LEU A CA 1
ATOM 680 C C . LEU A 1 86 ? 2.247 8.213 -0.727 1.00 97.62 86 LEU A C 1
ATOM 682 O O . LEU A 1 86 ? 1.096 8.091 -1.135 1.00 97.62 86 LEU A O 1
ATOM 686 N N . TRP A 1 87 ? 2.837 7.268 0.015 1.00 97.31 87 TRP A N 1
ATOM 687 C CA . TRP A 1 87 ? 2.145 6.039 0.419 1.00 97.31 87 TRP A CA 1
ATOM 688 C C . TRP A 1 87 ? 0.922 6.307 1.286 1.00 97.31 87 TRP A C 1
ATOM 690 O O . TRP A 1 87 ? -0.135 5.749 1.017 1.00 97.31 87 TRP A O 1
ATOM 700 N N . VAL A 1 88 ? 1.051 7.175 2.294 1.00 97.00 88 VAL A N 1
ATOM 701 C CA . VAL A 1 88 ? -0.072 7.571 3.156 1.00 97.00 88 VAL A CA 1
ATOM 702 C C . VAL A 1 88 ? -1.215 8.130 2.312 1.00 97.00 88 VAL A C 1
ATOM 704 O O . VAL A 1 88 ? -2.344 7.669 2.442 1.00 97.00 88 VAL A O 1
ATOM 707 N N . SER A 1 89 ? -0.915 9.042 1.384 1.00 97.94 89 SER A N 1
ATOM 708 C CA . SER A 1 89 ? -1.936 9.625 0.511 1.00 97.94 89 SER A CA 1
ATOM 709 C C . SER A 1 89 ? -2.602 8.591 -0.405 1.00 97.94 89 SER A C 1
ATOM 711 O O . SER A 1 89 ? -3.815 8.640 -0.603 1.00 97.94 89 SER A O 1
ATOM 713 N N . LEU A 1 90 ? -1.847 7.626 -0.941 1.00 97.94 90 LEU A N 1
ATOM 714 C CA . LEU A 1 90 ? -2.421 6.549 -1.751 1.00 97.94 90 LEU A CA 1
ATOM 715 C C . LEU A 1 90 ? -3.344 5.636 -0.934 1.00 97.94 90 LEU A C 1
ATOM 717 O O . LEU A 1 90 ? -4.423 5.305 -1.420 1.00 97.94 90 LEU A O 1
ATOM 721 N N . PHE A 1 91 ? -2.971 5.271 0.298 1.00 97.56 91 PHE A N 1
ATOM 722 C CA . PHE A 1 91 ? -3.851 4.503 1.187 1.00 97.56 91 PHE A CA 1
ATOM 723 C C . PHE A 1 91 ? -5.129 5.273 1.528 1.00 97.56 91 PHE A C 1
ATOM 725 O O . PHE A 1 91 ? -6.210 4.712 1.405 1.00 97.56 91 PHE A O 1
ATOM 732 N N . GLU A 1 92 ? -5.039 6.564 1.856 1.00 96.94 92 GLU A N 1
ATOM 733 C CA . GLU A 1 92 ? -6.226 7.397 2.106 1.00 96.94 92 GLU A CA 1
ATOM 734 C C . GLU A 1 92 ? -7.178 7.412 0.903 1.00 96.94 92 GLU A C 1
ATOM 736 O O . GLU A 1 92 ? -8.394 7.290 1.059 1.00 96.94 92 GLU A O 1
ATOM 741 N N . LYS A 1 93 ? -6.640 7.527 -0.318 1.00 97.44 93 LYS A N 1
ATOM 742 C CA . LYS A 1 93 ? -7.462 7.486 -1.532 1.00 97.44 93 LYS A CA 1
ATOM 743 C C . LYS A 1 93 ? -8.052 6.103 -1.796 1.00 97.44 93 LYS A C 1
ATOM 745 O O . LYS A 1 93 ? -9.180 6.037 -2.275 1.00 97.44 93 LYS A O 1
ATOM 750 N N . LEU A 1 94 ? -7.309 5.030 -1.517 1.00 96.56 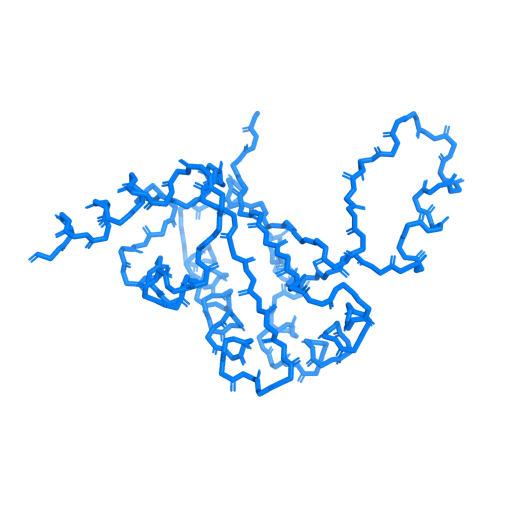94 LEU A N 1
ATOM 751 C CA . LEU A 1 94 ? -7.805 3.657 -1.624 1.00 96.56 94 LEU A CA 1
ATOM 752 C C . LEU A 1 94 ? -8.974 3.427 -0.662 1.00 96.56 94 LEU A C 1
ATOM 754 O O . LEU A 1 94 ? -10.029 2.992 -1.108 1.00 96.56 94 LEU A O 1
ATOM 758 N N . HIS A 1 95 ? -8.824 3.812 0.608 1.00 96.00 95 HIS A N 1
ATOM 759 C CA . HIS A 1 95 ? -9.874 3.705 1.631 1.00 96.00 95 HIS A CA 1
ATOM 760 C C . HIS A 1 95 ? -11.107 4.548 1.299 1.00 96.00 95 HIS A C 1
ATOM 762 O O . HIS A 1 95 ? -12.240 4.139 1.539 1.00 96.00 95 HIS A O 1
ATOM 768 N N . ALA A 1 96 ? -10.910 5.720 0.690 1.00 95.12 96 ALA A N 1
ATOM 769 C CA . ALA A 1 96 ? -12.004 6.570 0.228 1.00 95.12 96 ALA A CA 1
ATOM 770 C C . ALA A 1 96 ? -12.681 6.068 -1.065 1.00 95.12 96 ALA A C 1
ATOM 772 O O . ALA A 1 96 ? -13.718 6.609 -1.464 1.00 95.12 96 ALA A O 1
ATOM 773 N N . HIS A 1 97 ? -12.104 5.083 -1.759 1.00 94.69 97 HIS A N 1
ATOM 774 C CA . HIS A 1 97 ? -12.620 4.612 -3.036 1.00 94.69 97 HIS A CA 1
ATOM 775 C C . HIS A 1 97 ? -13.769 3.615 -2.833 1.00 94.69 97 HIS A C 1
ATOM 777 O O . HIS A 1 97 ? -13.565 2.495 -2.384 1.00 94.69 97 HIS A O 1
ATOM 783 N N . GLU A 1 98 ? -14.980 3.966 -3.279 1.00 90.06 98 GLU A N 1
ATOM 784 C CA . GLU A 1 98 ? -16.211 3.181 -3.043 1.00 90.06 98 GLU A CA 1
ATOM 785 C C . GLU A 1 98 ? -16.172 1.720 -3.531 1.00 90.06 98 GLU A C 1
ATOM 787 O O . GLU A 1 98 ? -17.036 0.920 -3.175 1.00 90.06 98 GLU A O 1
ATOM 792 N N . GLN A 1 99 ? -15.232 1.382 -4.416 1.00 91.12 99 GLN A N 1
ATOM 793 C CA . GLN A 1 99 ? -15.156 0.058 -5.031 1.00 91.12 99 GLN A CA 1
ATOM 794 C C . GLN A 1 99 ? -14.058 -0.830 -4.462 1.00 91.12 99 GLN A C 1
ATOM 796 O O . GLN A 1 99 ? -14.139 -2.025 -4.721 1.00 91.12 99 GLN A O 1
ATOM 801 N N . PHE A 1 100 ? -13.056 -0.278 -3.772 1.00 94.31 100 PHE A N 1
ATOM 802 C CA . PHE A 1 100 ? -11.895 -1.038 -3.309 1.00 94.31 100 PHE A CA 1
ATOM 803 C C . PHE A 1 100 ? -11.950 -1.141 -1.791 1.00 94.31 100 PHE A C 1
ATOM 805 O O . PHE A 1 100 ? -11.765 -0.152 -1.094 1.00 94.31 100 PHE A O 1
ATOM 812 N N . ASP A 1 101 ? -12.219 -2.340 -1.293 1.00 94.50 101 ASP A N 1
ATOM 813 C CA . ASP A 1 101 ? -12.167 -2.628 0.137 1.00 94.50 101 ASP A CA 1
ATOM 814 C C . ASP A 1 101 ? -10.768 -3.162 0.460 1.00 94.50 101 ASP A C 1
ATOM 816 O O . ASP A 1 101 ? -10.439 -4.303 0.117 1.00 94.50 101 ASP A O 1
ATOM 820 N N . VAL A 1 102 ? -9.906 -2.289 0.990 1.00 96.00 102 VAL A N 1
ATOM 821 C CA . VAL A 1 102 ? -8.498 -2.591 1.273 1.00 96.00 102 VAL A CA 1
ATOM 822 C C . VAL A 1 102 ? -8.332 -2.927 2.745 1.00 96.00 102 VAL A C 1
ATOM 824 O O . VAL A 1 102 ? -8.633 -2.129 3.624 1.00 96.00 102 VAL A O 1
ATOM 827 N N . GLU A 1 103 ? -7.752 -4.090 3.003 1.00 95.94 103 GLU A N 1
ATOM 828 C CA . GLU A 1 103 ? -7.385 -4.556 4.327 1.00 95.94 103 GLU A CA 1
ATOM 829 C C . GLU A 1 103 ? -5.871 -4.442 4.529 1.00 95.94 103 GLU A C 1
ATOM 831 O O . GLU A 1 103 ? -5.076 -4.793 3.655 1.00 95.94 103 GLU A O 1
ATOM 836 N N . VAL A 1 104 ? -5.450 -4.007 5.711 1.00 95.25 104 VAL A N 1
ATOM 837 C CA . VAL A 1 104 ? -4.048 -3.950 6.126 1.00 95.25 104 VAL A CA 1
ATOM 838 C C . VAL A 1 104 ? -3.805 -5.021 7.186 1.00 95.25 104 VAL A C 1
ATOM 840 O O . VAL A 1 104 ? -4.499 -5.080 8.203 1.00 95.25 104 VAL A O 1
ATOM 843 N N . LEU A 1 105 ? -2.807 -5.881 6.979 1.00 92.94 105 LEU A N 1
ATOM 844 C CA . LEU A 1 105 ? -2.566 -7.000 7.887 1.00 92.94 105 LEU A CA 1
ATOM 845 C C . LEU A 1 105 ? -1.836 -6.523 9.144 1.00 92.94 105 LEU A C 1
ATOM 847 O O . LEU A 1 105 ? -0.729 -5.987 9.079 1.00 92.94 105 LEU A O 1
ATOM 851 N N . SER A 1 106 ? -2.449 -6.745 10.302 1.00 88.38 106 SER A N 1
ATOM 852 C CA . SER A 1 106 ? -1.956 -6.299 11.614 1.00 88.38 106 SER A CA 1
ATOM 853 C C . SER A 1 106 ? -0.635 -6.941 12.053 1.00 88.38 106 SER A C 1
ATOM 855 O O . SER A 1 106 ? 0.048 -6.397 12.914 1.00 88.38 106 SER A O 1
ATOM 857 N N . ASP A 1 107 ? -0.244 -8.070 11.463 1.00 85.56 107 ASP A N 1
ATOM 858 C CA . ASP A 1 107 ? 1.044 -8.732 11.708 1.00 85.56 107 ASP A CA 1
ATOM 859 C C . ASP A 1 107 ? 2.207 -8.136 10.886 1.00 85.56 107 ASP A C 1
ATOM 861 O O . ASP A 1 107 ? 3.358 -8.572 10.999 1.00 85.56 107 ASP A O 1
ATOM 865 N N . SER A 1 108 ? 1.926 -7.099 10.095 1.00 89.12 108 SER A N 1
ATOM 866 C CA . SER A 1 108 ? 2.913 -6.318 9.358 1.00 89.12 108 SER A CA 1
ATOM 867 C C . SER A 1 108 ? 3.941 -5.675 10.285 1.00 89.12 108 SER A C 1
ATOM 869 O O . SER A 1 108 ? 3.680 -4.682 10.963 1.00 89.12 108 SER A O 1
ATOM 871 N N . CYS A 1 109 ? 5.179 -6.163 10.246 1.00 88.19 109 CYS A N 1
ATOM 872 C CA . CYS A 1 109 ? 6.269 -5.618 11.057 1.00 88.19 109 CYS A CA 1
ATOM 873 C C . CYS A 1 109 ? 6.678 -4.180 10.679 1.00 88.19 109 CYS A C 1
ATOM 875 O O . CYS A 1 109 ? 7.441 -3.553 11.413 1.00 88.19 109 CYS A O 1
ATOM 877 N N . GLY A 1 110 ? 6.199 -3.654 9.549 1.00 87.62 110 GLY A N 1
ATOM 878 C CA . GLY A 1 110 ? 6.346 -2.256 9.145 1.00 87.62 110 GLY A CA 1
ATOM 879 C C . GLY A 1 110 ? 5.336 -1.295 9.782 1.00 87.62 110 GLY A C 1
ATOM 880 O O . GLY A 1 110 ? 5.575 -0.088 9.764 1.00 87.62 110 GLY A O 1
ATOM 881 N N . LEU A 1 111 ? 4.252 -1.803 10.378 1.00 87.69 111 LEU A N 1
ATOM 882 C CA . LEU A 1 111 ? 3.211 -1.012 11.043 1.00 87.69 111 LEU A CA 1
ATOM 883 C C . LEU A 1 111 ? 3.605 -0.673 12.487 1.00 87.69 111 LEU A C 1
ATOM 885 O O . LEU A 1 111 ? 3.042 -1.185 13.450 1.00 87.69 111 LEU A O 1
ATOM 889 N N . ASN A 1 112 ? 4.618 0.175 12.657 1.00 86.88 112 ASN A N 1
ATOM 890 C CA . ASN A 1 112 ? 5.024 0.636 13.983 1.00 86.88 112 ASN A CA 1
ATOM 891 C C . ASN A 1 112 ? 5.659 2.034 13.957 1.00 86.88 112 ASN A C 1
ATOM 893 O O . ASN A 1 112 ? 6.054 2.557 12.910 1.00 86.88 112 ASN A O 1
ATOM 897 N N . ASN A 1 113 ? 5.832 2.590 15.159 1.00 83.81 113 ASN A N 1
ATOM 898 C CA . ASN A 1 113 ? 6.361 3.937 15.389 1.00 83.81 113 ASN A CA 1
ATOM 899 C C . ASN A 1 113 ? 7.843 4.120 15.008 1.00 83.81 113 ASN A C 1
ATOM 901 O O . ASN A 1 113 ? 8.371 5.228 15.087 1.00 83.81 113 ASN A O 1
ATOM 905 N N . HIS A 1 114 ? 8.550 3.053 14.621 1.00 85.50 114 HIS A N 1
ATOM 906 C CA . HIS A 1 114 ? 9.901 3.171 14.075 1.00 85.50 114 HIS A CA 1
ATOM 907 C C . HIS A 1 114 ? 9.881 3.670 12.626 1.00 85.50 114 HIS A C 1
ATOM 909 O O . HIS A 1 114 ? 10.803 4.370 12.203 1.00 85.50 114 HIS A O 1
ATOM 915 N N . TYR A 1 115 ? 8.843 3.314 11.863 1.00 87.38 115 TYR A N 1
ATOM 916 C CA . TYR A 1 115 ? 8.748 3.630 10.439 1.00 87.38 115 TYR A CA 1
ATOM 917 C C . TYR A 1 115 ? 7.779 4.768 10.145 1.00 87.38 115 TYR A C 1
ATOM 919 O O . TYR A 1 115 ? 8.086 5.586 9.278 1.00 87.38 115 TYR A O 1
ATOM 927 N N . PHE A 1 116 ? 6.669 4.867 10.867 1.00 90.31 116 PHE A N 1
ATOM 928 C CA . PHE A 1 116 ? 5.626 5.861 10.619 1.00 90.31 116 PHE A CA 1
ATOM 929 C C . PHE A 1 116 ? 5.265 6.590 11.903 1.00 90.31 116 PHE A C 1
ATOM 931 O O . PHE A 1 116 ? 5.429 6.047 12.994 1.00 90.31 116 PHE A O 1
ATOM 938 N N . THR A 1 117 ? 4.788 7.828 11.784 1.00 90.88 117 THR A N 1
ATOM 939 C CA . THR A 1 117 ? 4.164 8.497 12.929 1.00 90.88 117 THR A CA 1
ATOM 940 C C . THR A 1 117 ? 2.795 7.872 13.219 1.00 90.88 117 THR A C 1
ATOM 942 O O . THR A 1 1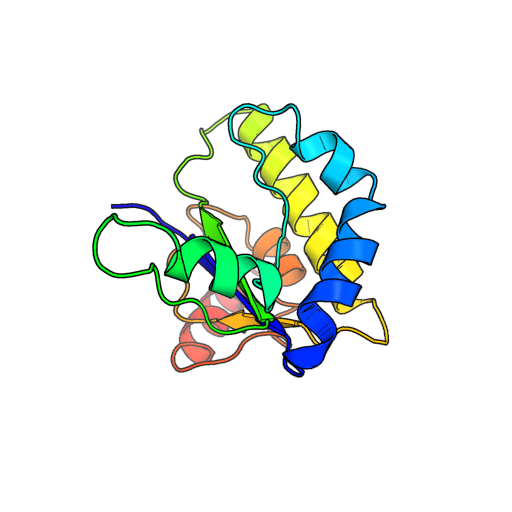17 ? 2.210 7.245 12.331 1.00 90.88 117 THR A O 1
ATOM 945 N N . PRO A 1 118 ? 2.251 8.048 14.431 1.00 90.69 118 PRO A N 1
ATOM 946 C CA . PRO A 1 118 ? 0.910 7.577 14.768 1.00 90.69 118 PRO A CA 1
ATOM 947 C C . PRO A 1 118 ? -0.175 8.074 13.805 1.00 90.69 118 PRO A C 1
ATOM 949 O O . PRO A 1 118 ? -1.047 7.302 13.424 1.00 90.69 118 PRO A O 1
ATOM 952 N N . GLU A 1 119 ? -0.088 9.323 13.342 1.00 91.12 119 GLU A N 1
ATOM 953 C CA . GLU A 1 119 ? -1.030 9.891 12.370 1.00 91.12 119 GLU A CA 1
ATOM 954 C C . GLU A 1 119 ? -0.916 9.202 11.007 1.00 91.12 119 GLU A C 1
ATOM 956 O O . GLU A 1 119 ? -1.921 8.878 10.387 1.00 91.12 119 GLU A O 1
ATOM 961 N N . GLN A 1 120 ? 0.307 8.915 10.552 1.00 93.75 120 GLN A N 1
ATOM 962 C CA . GLN A 1 120 ? 0.520 8.178 9.305 1.00 93.75 120 GLN A CA 1
ATOM 963 C C . GLN A 1 120 ? 0.002 6.741 9.404 1.00 93.75 120 GLN A C 1
ATOM 965 O O . GLN A 1 120 ? -0.571 6.225 8.449 1.00 93.75 120 GLN A O 1
ATOM 970 N N . LEU A 1 121 ? 0.200 6.095 10.555 1.00 92.88 121 LEU A N 1
ATOM 971 C CA . LEU A 1 121 ? -0.331 4.764 10.832 1.00 92.88 121 LEU A CA 1
ATOM 972 C C . LEU A 1 121 ? -1.862 4.762 10.822 1.00 92.88 121 LEU A C 1
ATOM 974 O O . LEU A 1 121 ? -2.455 3.865 10.226 1.00 92.88 121 LEU A O 1
ATOM 978 N N . ALA A 1 122 ? -2.491 5.770 11.427 1.00 92.00 122 ALA A N 1
ATOM 979 C CA . ALA A 1 122 ? -3.937 5.947 11.393 1.00 92.00 122 ALA A CA 1
ATOM 980 C C . ALA A 1 122 ? -4.444 6.111 9.952 1.00 92.00 122 ALA A C 1
ATOM 982 O O . ALA A 1 122 ? -5.307 5.347 9.533 1.00 92.00 122 ALA A O 1
ATOM 983 N N . SER A 1 123 ? -3.835 6.988 9.147 1.00 94.56 123 SER A N 1
ATOM 984 C CA . SER A 1 123 ? -4.205 7.159 7.734 1.00 94.56 123 SER A CA 1
ATOM 985 C C . SER A 1 123 ? -4.018 5.886 6.897 1.00 94.56 123 SER A C 1
ATOM 987 O O . SER A 1 123 ? -4.884 5.538 6.099 1.00 94.56 123 SER A O 1
ATOM 989 N N . ILE A 1 124 ? -2.913 5.149 7.085 1.00 95.00 124 ILE A N 1
ATOM 990 C CA . ILE A 1 124 ? -2.665 3.883 6.367 1.00 95.00 124 ILE A CA 1
ATOM 991 C C . ILE A 1 124 ? -3.719 2.830 6.716 1.00 95.00 124 ILE A C 1
ATOM 993 O O . ILE A 1 124 ? -4.049 1.996 5.879 1.00 95.00 124 ILE A O 1
ATOM 997 N N . THR A 1 125 ? -4.243 2.851 7.939 1.00 94.31 125 THR A N 1
ATOM 998 C CA . THR A 1 125 ? -5.133 1.807 8.466 1.00 94.31 125 THR A CA 1
ATOM 999 C C . THR A 1 125 ? -6.597 2.233 8.568 1.00 94.31 125 THR A C 1
ATOM 1001 O O . THR A 1 125 ? -7.387 1.492 9.149 1.00 94.31 125 THR A O 1
ATOM 1004 N N . ASP A 1 126 ? -6.953 3.400 8.025 1.00 93.69 126 ASP A N 1
ATOM 1005 C CA . ASP A 1 126 ? -8.269 4.035 8.184 1.00 93.69 126 ASP A CA 1
ATOM 1006 C C . ASP A 1 126 ? -8.716 4.086 9.657 1.00 93.69 126 ASP A C 1
ATOM 1008 O O . ASP A 1 126 ? -9.693 3.457 10.060 1.00 93.69 126 ASP A O 1
ATOM 1012 N N . ASP A 1 127 ? -7.918 4.736 10.511 1.00 90.31 127 ASP A N 1
ATOM 1013 C CA . ASP A 1 127 ? -8.104 4.774 11.973 1.00 90.31 127 ASP A CA 1
ATOM 1014 C C . ASP A 1 127 ? -8.203 3.372 12.620 1.00 90.31 127 ASP A C 1
ATOM 1016 O O . ASP A 1 127 ? -8.791 3.175 13.686 1.00 90.31 127 ASP A O 1
ATOM 1020 N N . GLY A 1 128 ? -7.598 2.374 11.973 1.00 89.12 128 GLY A N 1
ATOM 1021 C CA . GLY A 1 128 ? -7.624 0.972 12.370 1.00 89.12 128 GLY A CA 1
ATOM 1022 C C . GLY A 1 128 ? -8.831 0.174 11.866 1.00 89.12 128 GLY A C 1
ATOM 1023 O O . GLY A 1 128 ? -8.894 -1.022 12.153 1.00 89.12 128 GLY A O 1
ATOM 1024 N N . ASN A 1 129 ? -9.764 0.775 11.120 1.00 90.94 129 ASN A N 1
ATOM 1025 C CA . ASN A 1 129 ? -10.923 0.072 10.554 1.00 90.94 129 ASN A CA 1
ATOM 1026 C C . ASN A 1 129 ? -10.525 -0.924 9.460 1.00 90.94 129 ASN A C 1
ATOM 1028 O O . ASN A 1 129 ? -11.159 -1.969 9.332 1.00 90.94 129 ASN A O 1
ATOM 1032 N N . ALA A 1 130 ? -9.458 -0.628 8.713 1.00 92.69 130 ALA A N 1
ATOM 1033 C CA . ALA A 1 130 ? -8.941 -1.498 7.661 1.00 92.69 130 ALA A CA 1
ATOM 1034 C C . ALA A 1 130 ? -8.074 -2.652 8.203 1.00 92.69 130 ALA A C 1
ATOM 1036 O O . ALA A 1 130 ? -7.573 -3.463 7.427 1.00 92.69 130 ALA A O 1
ATOM 1037 N N . LEU A 1 131 ? -7.832 -2.743 9.517 1.00 92.25 131 LEU A N 1
ATOM 1038 C CA . LEU A 1 131 ? -6.937 -3.760 10.074 1.00 92.25 131 LEU A CA 1
ATOM 1039 C C . LEU A 1 131 ? -7.583 -5.139 10.150 1.00 92.25 131 LEU A C 1
ATOM 1041 O O . LEU A 1 131 ? -8.630 -5.321 10.773 1.00 92.25 131 LEU A O 1
ATOM 1045 N N . THR A 1 132 ? -6.872 -6.147 9.652 1.00 90.06 132 THR A N 1
ATOM 1046 C CA . THR A 1 132 ? -7.264 -7.554 9.800 1.00 90.06 132 THR A CA 1
ATOM 1047 C C . THR A 1 132 ? -6.129 -8.418 10.354 1.00 90.06 132 THR A C 1
ATOM 1049 O O . THR A 1 132 ? -4.968 -8.010 10.428 1.00 90.06 132 THR A O 1
ATOM 1052 N N . GLY A 1 133 ? -6.460 -9.618 10.836 1.00 84.38 133 GLY A N 1
ATOM 1053 C CA . GLY A 1 133 ? -5.494 -10.568 11.402 1.00 84.38 133 GLY A CA 1
ATOM 1054 C C . GLY A 1 133 ? -5.470 -10.627 12.933 1.00 84.38 133 GLY A C 1
ATOM 1055 O O . GLY A 1 133 ? -6.392 -10.186 13.614 1.00 84.38 133 GLY A O 1
ATOM 1056 N N . GLY A 1 134 ? -4.431 -11.263 13.481 1.00 80.06 134 GLY A N 1
ATOM 1057 C CA . GLY A 1 134 ? -4.376 -11.651 14.897 1.00 80.06 134 GLY A CA 1
ATOM 1058 C C . GLY A 1 134 ? -3.825 -10.600 15.865 1.00 80.06 134 GLY A C 1
ATOM 1059 O O . GLY A 1 134 ? -3.914 -10.810 17.071 1.00 80.06 134 GLY A O 1
ATOM 1060 N N . ALA A 1 135 ? -3.255 -9.498 15.368 1.00 80.38 135 ALA A N 1
ATOM 1061 C CA . ALA A 1 135 ? -2.548 -8.500 16.178 1.00 80.38 135 ALA A CA 1
ATOM 1062 C C . ALA A 1 135 ? -3.270 -7.137 16.245 1.00 80.38 135 ALA A C 1
ATOM 1064 O O . ALA A 1 135 ? -2.689 -6.142 16.675 1.00 80.38 135 ALA A O 1
ATOM 1065 N N . VAL A 1 136 ? -4.549 -7.080 15.851 1.00 82.56 136 VAL A N 1
ATOM 1066 C CA . VAL A 1 136 ? -5.345 -5.838 15.807 1.00 82.56 136 VAL A CA 1
ATOM 1067 C C . VAL A 1 136 ? -5.388 -5.135 17.169 1.00 82.56 136 VAL A C 1
ATOM 1069 O O . VAL A 1 136 ? -5.173 -3.928 17.241 1.00 82.56 136 VAL A O 1
ATOM 1072 N N . GLU A 1 137 ? -5.600 -5.880 18.260 1.00 79.69 137 GLU A N 1
ATOM 1073 C CA . GLU A 1 137 ? -5.657 -5.311 19.617 1.00 79.69 137 GLU A CA 1
ATOM 1074 C C . GLU A 1 137 ? -4.331 -4.661 20.041 1.00 79.69 137 GLU A C 1
ATOM 1076 O O . GLU A 1 137 ? -4.327 -3.629 20.709 1.00 79.69 137 GLU A O 1
ATOM 1081 N N . GLU A 1 138 ? -3.193 -5.244 19.654 1.00 78.94 138 GLU A N 1
ATOM 1082 C CA . GLU A 1 138 ? -1.871 -4.690 19.957 1.00 78.94 138 GLU A CA 1
ATOM 1083 C C . GLU A 1 138 ? -1.639 -3.387 19.186 1.00 78.94 138 GLU A C 1
ATOM 1085 O O . GLU A 1 138 ? -1.198 -2.394 19.766 1.00 78.94 138 GLU A O 1
ATOM 1090 N N . PHE A 1 139 ? -2.019 -3.350 17.909 1.00 82.38 139 PHE A N 1
ATOM 1091 C CA . PHE A 1 139 ? -1.894 -2.145 17.097 1.00 82.38 139 PHE A CA 1
ATOM 1092 C C . PHE A 1 139 ? -2.812 -1.012 17.573 1.00 82.38 139 PHE A C 1
ATOM 1094 O O . PHE A 1 139 ? -2.389 0.141 17.659 1.00 82.38 139 PHE A O 1
ATOM 1101 N N . GLN A 1 140 ? -4.047 -1.323 17.970 1.00 79.56 140 GLN A N 1
ATOM 1102 C CA . GLN A 1 140 ? -4.954 -0.324 18.546 1.00 79.56 140 GLN A CA 1
ATOM 1103 C C . GLN A 1 140 ? -4.372 0.320 19.811 1.00 79.56 140 GLN A C 1
ATOM 1105 O O . GLN A 1 140 ? -4.570 1.514 20.043 1.00 79.56 140 GLN A O 1
ATOM 1110 N N . ARG A 1 141 ? -3.594 -0.428 20.605 1.00 80.75 141 ARG A N 1
ATOM 1111 C CA . ARG A 1 141 ? -2.875 0.149 21.750 1.00 80.75 141 ARG A CA 1
ATOM 1112 C C . ARG A 1 141 ? -1.820 1.154 21.303 1.00 80.75 141 ARG A C 1
ATOM 1114 O O . ARG A 1 141 ? -1.781 2.239 21.876 1.00 80.75 141 ARG A O 1
ATOM 1121 N N . ILE A 1 142 ? -1.051 0.847 20.256 1.00 78.25 142 ILE A N 1
ATOM 1122 C CA . ILE A 1 142 ? -0.058 1.767 19.669 1.00 78.25 142 ILE A CA 1
ATOM 1123 C C . ILE A 1 142 ? -0.717 3.087 19.243 1.00 78.25 142 ILE A C 1
ATOM 1125 O O . ILE A 1 142 ? -0.192 4.152 19.569 1.00 78.25 142 ILE A O 1
ATOM 1129 N N . LEU A 1 143 ? -1.874 3.031 18.574 1.00 78.56 143 LEU A N 1
ATOM 1130 C CA . LEU A 1 143 ? -2.627 4.232 18.185 1.00 78.56 143 LEU A CA 1
ATOM 1131 C C . LEU A 1 143 ? -3.153 5.014 19.399 1.00 78.56 143 LEU A C 1
ATOM 1133 O O . LEU A 1 143 ? -3.151 6.243 19.397 1.00 78.56 143 LEU A O 1
ATOM 1137 N N . SER A 1 144 ? -3.591 4.318 20.451 1.00 77.88 144 SER A N 1
ATOM 1138 C CA . SER A 1 144 ? -4.147 4.958 21.650 1.00 77.88 144 SER A CA 1
ATOM 1139 C C . SER A 1 144 ? -3.097 5.595 22.567 1.00 77.88 144 SER A C 1
ATOM 1141 O O . SER A 1 144 ? -3.385 6.605 23.196 1.00 77.88 144 SER A O 1
ATOM 1143 N N . GLU A 1 145 ? -1.890 5.026 22.647 1.00 69.56 145 GLU A N 1
ATOM 1144 C CA . GLU A 1 145 ? -0.797 5.501 23.515 1.00 69.56 145 GLU A CA 1
ATOM 1145 C C . GLU A 1 145 ? -0.030 6.694 22.914 1.00 69.56 145 GLU A C 1
ATOM 1147 O O . GLU A 1 145 ? 0.803 7.306 23.584 1.00 69.56 145 GLU A O 1
ATOM 1152 N N . ALA A 1 146 ? -0.305 7.019 21.651 1.00 59.88 146 ALA A N 1
ATOM 1153 C CA . ALA A 1 146 ? 0.253 8.158 20.935 1.00 59.88 146 ALA A CA 1
ATOM 1154 C C . ALA A 1 146 ? -0.521 9.480 21.127 1.00 59.88 146 ALA A C 1
ATOM 1156 O O . ALA A 1 146 ? 0.020 10.535 20.790 1.00 59.88 146 ALA A O 1
ATOM 1157 N N . ASN A 1 147 ? -1.751 9.417 21.654 1.00 47.53 147 ASN A N 1
ATOM 1158 C CA . ASN A 1 147 ? -2.615 10.560 21.989 1.00 47.53 147 ASN A CA 1
ATOM 1159 C C . ASN A 1 147 ? -2.540 10.911 23.483 1.00 47.53 147 ASN A C 1
ATOM 1161 O O . ASN A 1 147 ? -2.719 12.106 23.814 1.00 47.53 147 ASN A O 1
#

Nearest PDB structures (foldsee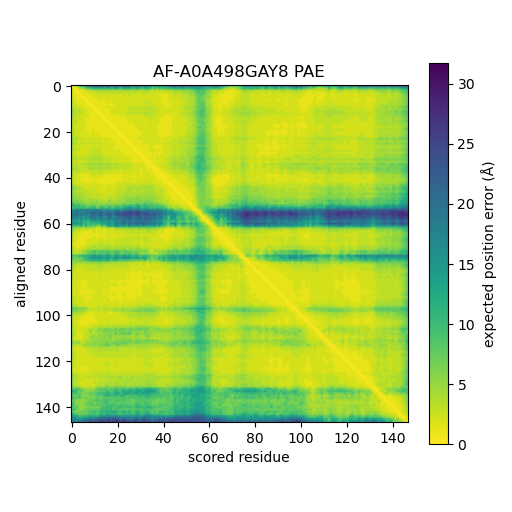k):
  5d0r-assembly1_A  TM=3.535E-01  e=1.152E+00  Homo sapiens
  4usu-assembly1_A  TM=3.676E-01  e=1.471E+00  Homo sapiens
  4clt-assembly1_A  TM=3.954E-01  e=6.397E+00  Homo sapiens

Sequence (147 aa):
MGAYINYRLAEPSQAQKANDWLEDQSETSELKPLEFGQPIHFWDEVDIRIEETKDTGVPDFHEVGEGQLKVSCLQVGEEGAHIKSLWVSLFEKLHAHEQFDVEVLSDSCGLNNHYFTPEQLASITDDGNALTGGAVEEFQRILSEAN

Foldseek 3Di:
DFFKWKKFFPDLQCQVVLQVVQCPDPLQVVLVVAPQSDGWHFDAPVNVVVQVPDPDDDRPDDDRGMTMHTQRVQDPDDSSVSSLVSLLVSLLVQVVDPPTLMAIELPRRCLAPVRDQLVSSCSNCVNVPRYDDDCSVVSNVRNVVND

Secondary structure (DSSP, 8-state):
---EEEEEESSGGGHHHHHHHHHT-HHHHHHTTSTT-PPP----HHHHHHHHT--SSS-----TTEEEEE-TT--SSHHHHHHHHHHHHHHHHHHT-TT--EEEETT-TTSSTTTS-HHHHHHHTTTTTTEESTTHHHHHHHHHHT-

Radius of gyration: 15.09 Å; Cα contacts (8 Å, |Δi|>4): 222; chains: 1; bounding box: 33×36×39 Å

pLDDT: mean 88.29, std 10.9, range [47.53, 98.06]